Protein AF-A0A8T2PLT0-F1 (afdb_monomer_lite)

Radius of gyration: 27.42 Å; chains: 1; bounding box: 47×45×102 Å

Foldseek 3Di:
DPDPVVVVVVVVVVVVVVVVVVVVVCVLVVLVVVLVVLLVVLVVLLVVLVVVVCCCVPPNVPLVCLLVSLVVLVVSLVSLVVSLVVVVVSVVVVCVVPDDDDDPVSVVSVVSSVVSNVSSVCSNCVSVCSCVVVVVPDPPPPPPDD

pLDDT: mean 73.41, std 11.79, range [42.5, 90.06]

Sequence (146 aa):
MVTAGHTAKSMETCQMASSTVIHQIRLNTAWAQAVAALMILGLIILIVAFIISLVALCCSLNFSLLPVIGVLLFIAVVLQIIALIIYPVKFNEMIYEGQYYYTWAYGFGWGATVLMIGCGILFCCLPRYEDEVTGLAKTKYIYSSA

Organism: NCBI:txid121402

Secondary structure (DSSP, 8-state):
--SSHHHHHHHHHHHHHHHHHHHHHHHHHHHHHHHHHHHHHHHHHHHHHHHHHHHHHHT---TTTHHHHHHHHHHHHHHHHHHHHHHHHHHHHHGGGS--PPPHHHHHHHHHHHHHHHHHHHHHHGGGGHHHHTT-S---------

InterPro domains:
  IPR004031 PMP-22/EMP/MP20/Claudin [PF00822] (13-123)
  IPR015664 P53-induced protein [PTHR14399] (24-138)

Structure (mmCIF, N/CA/C/O backbone):
data_AF-A0A8T2PLT0-F1
#
_entry.id   AF-A0A8T2PLT0-F1
#
loop_
_atom_site.group_PDB
_atom_site.id
_atom_site.type_symbol
_atom_site.label_atom_id
_atom_site.label_alt_id
_atom_site.label_comp_id
_atom_site.label_asym_id
_atom_site.label_entity_id
_atom_site.label_seq_id
_atom_site.pdbx_PDB_ins_code
_atom_site.Cartn_x
_atom_site.Cartn_y
_atom_site.Cartn_z
_atom_site.occupancy
_atom_site.B_iso_or_equiv
_atom_site.auth_seq_id
_atom_site.auth_comp_id
_atom_site.auth_asym_id
_atom_site.auth_atom_id
_atom_site.pdbx_PDB_model_num
ATOM 1 N N . MET A 1 1 ? 22.151 12.680 -61.706 1.00 42.50 1 MET A N 1
ATOM 2 C CA . MET A 1 1 ? 21.072 13.055 -60.761 1.00 42.50 1 MET A CA 1
ATOM 3 C C . MET A 1 1 ? 20.649 11.841 -59.914 1.00 42.50 1 MET A C 1
ATOM 5 O O . MET A 1 1 ? 19.505 11.424 -59.994 1.00 42.50 1 MET A O 1
ATOM 9 N N . VAL A 1 2 ? 21.549 11.234 -59.123 1.00 50.50 2 VAL A N 1
ATOM 10 C CA . VAL A 1 2 ? 21.244 10.017 -58.321 1.00 50.50 2 VAL A CA 1
ATOM 11 C C . VAL A 1 2 ? 21.916 10.101 -56.941 1.00 50.50 2 VAL A C 1
ATOM 13 O O . VAL A 1 2 ? 22.686 9.237 -56.551 1.00 50.50 2 VAL A O 1
ATOM 16 N N . THR A 1 3 ? 21.691 11.190 -56.204 1.00 51.97 3 THR A N 1
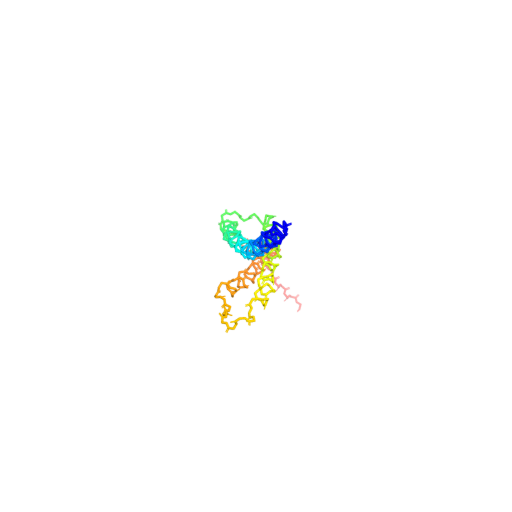ATOM 17 C CA . THR A 1 3 ? 22.277 11.355 -54.852 1.00 51.97 3 THR A CA 1
ATOM 18 C C . THR A 1 3 ? 21.323 11.949 -53.813 1.00 51.97 3 THR A C 1
ATOM 20 O O . THR A 1 3 ? 21.674 11.999 -52.642 1.00 51.97 3 THR A O 1
ATOM 23 N N . ALA A 1 4 ? 20.092 12.320 -54.187 1.00 53.41 4 ALA A N 1
ATOM 24 C CA . ALA A 1 4 ? 19.102 12.870 -53.251 1.00 53.41 4 ALA A CA 1
ATOM 25 C C . ALA A 1 4 ? 18.193 11.807 -52.591 1.00 53.41 4 ALA A C 1
ATOM 27 O O . ALA A 1 4 ? 17.619 12.054 -51.537 1.00 53.41 4 ALA A O 1
ATOM 28 N N . GLY A 1 5 ? 18.056 10.613 -53.186 1.00 52.47 5 GLY A N 1
ATOM 29 C CA . GLY A 1 5 ? 17.127 9.580 -52.695 1.00 52.47 5 GLY A CA 1
ATOM 30 C C . GLY A 1 5 ? 17.670 8.686 -51.571 1.00 52.47 5 GLY A C 1
ATOM 31 O O . GLY A 1 5 ? 16.891 8.130 -50.802 1.00 52.47 5 GLY A O 1
ATOM 32 N N . HIS A 1 6 ? 18.994 8.542 -51.456 1.00 53.31 6 HIS A N 1
ATOM 33 C CA . HIS A 1 6 ? 19.620 7.690 -50.433 1.00 53.31 6 HIS A CA 1
ATOM 34 C C . HIS A 1 6 ? 19.752 8.401 -49.077 1.00 53.31 6 HIS A C 1
ATOM 36 O O . HIS A 1 6 ? 19.637 7.763 -48.032 1.00 53.31 6 HIS A O 1
ATOM 42 N N . THR A 1 7 ? 19.935 9.724 -49.078 1.00 54.31 7 THR A N 1
ATOM 43 C CA . THR A 1 7 ? 20.059 10.534 -47.857 1.00 54.31 7 THR A CA 1
ATOM 44 C C . THR A 1 7 ? 18.719 10.723 -47.141 1.00 54.31 7 THR A C 1
ATOM 46 O O . THR A 1 7 ? 18.689 10.701 -45.914 1.00 54.31 7 THR A O 1
ATOM 49 N N . ALA A 1 8 ? 17.604 10.813 -47.877 1.00 56.62 8 ALA A N 1
ATOM 50 C CA . ALA A 1 8 ? 16.262 10.931 -47.297 1.00 56.62 8 ALA A CA 1
ATOM 51 C C . ALA A 1 8 ? 15.844 9.667 -46.523 1.00 56.62 8 ALA A C 1
ATOM 53 O O . ALA A 1 8 ? 15.504 9.756 -45.346 1.00 56.62 8 ALA A O 1
ATOM 54 N N . LYS A 1 9 ? 15.998 8.480 -47.131 1.00 59.91 9 LYS A N 1
ATOM 55 C CA . LYS A 1 9 ? 15.674 7.201 -46.472 1.00 59.91 9 LYS A CA 1
ATOM 56 C C . LYS A 1 9 ? 16.516 6.957 -45.220 1.00 59.91 9 LYS A C 1
ATOM 58 O O . LYS A 1 9 ? 16.016 6.431 -44.229 1.00 59.91 9 LYS A O 1
ATOM 63 N N . SER A 1 10 ? 17.792 7.348 -45.253 1.00 58.41 10 SER A N 1
ATOM 64 C CA . SER A 1 10 ? 18.680 7.237 -44.092 1.00 58.41 10 SER A CA 1
ATOM 65 C C . SER A 1 10 ? 18.242 8.156 -42.949 1.00 58.41 10 SER A C 1
ATOM 67 O O . SER A 1 10 ? 18.282 7.737 -41.796 1.00 58.41 10 SER A O 1
ATOM 69 N N . MET A 1 11 ? 17.806 9.384 -43.250 1.00 60.38 11 MET A N 1
ATOM 70 C CA . MET A 1 11 ? 17.329 10.333 -42.240 1.00 60.38 11 MET A CA 1
ATOM 71 C C . MET A 1 11 ? 16.016 9.864 -41.603 1.00 60.38 11 MET A C 1
ATOM 73 O O . MET A 1 11 ? 15.906 9.854 -40.381 1.00 60.38 11 MET A O 1
ATOM 77 N N . GLU A 1 12 ? 15.065 9.385 -42.409 1.00 65.00 12 GLU A N 1
ATOM 78 C CA . GLU A 1 12 ? 13.806 8.807 -41.921 1.00 65.00 12 GLU A CA 1
ATOM 79 C C . GLU A 1 12 ? 14.056 7.580 -41.028 1.00 65.00 12 GLU A C 1
ATOM 81 O O . GLU A 1 12 ? 13.467 7.468 -39.956 1.00 65.00 12 GLU A O 1
ATOM 86 N N . THR A 1 13 ? 15.003 6.710 -41.401 1.00 65.19 13 THR A N 1
ATOM 87 C CA . THR A 1 13 ? 15.383 5.530 -40.600 1.00 65.19 13 THR A CA 1
ATOM 88 C C . THR A 1 13 ? 16.013 5.926 -39.259 1.00 65.19 13 THR A C 1
ATOM 90 O O . THR A 1 13 ? 15.657 5.363 -38.223 1.00 65.19 13 THR A O 1
ATOM 93 N N . CYS A 1 14 ? 16.897 6.932 -39.237 1.00 65.81 14 CYS A N 1
ATOM 94 C CA . CYS A 1 14 ? 17.477 7.458 -37.995 1.00 65.81 14 CYS A CA 1
ATOM 95 C C . CYS A 1 14 ? 16.425 8.122 -37.095 1.00 65.81 14 CYS A C 1
ATOM 97 O O . CYS A 1 14 ? 16.492 8.006 -35.871 1.00 65.81 14 CYS A O 1
ATOM 99 N N . GLN A 1 15 ? 15.436 8.794 -37.684 1.00 72.50 15 GLN A N 1
ATOM 100 C CA . GLN A 1 15 ? 14.370 9.468 -36.947 1.00 72.50 15 GLN A CA 1
ATOM 101 C C . GLN A 1 15 ? 13.395 8.462 -36.322 1.00 72.50 15 GLN A C 1
ATOM 103 O O . GLN A 1 15 ? 13.029 8.610 -35.157 1.00 72.50 15 GLN A O 1
ATOM 108 N N . MET A 1 16 ? 13.063 7.386 -37.043 1.00 64.38 16 MET A N 1
ATOM 109 C CA . MET A 1 16 ? 12.278 6.273 -36.502 1.00 64.38 16 MET A CA 1
ATOM 110 C C . MET A 1 16 ? 13.036 5.532 -35.396 1.00 64.38 16 MET A C 1
ATOM 112 O O . MET A 1 16 ? 12.471 5.313 -34.327 1.00 64.38 16 MET A O 1
ATOM 116 N N . ALA A 1 17 ? 14.325 5.232 -35.592 1.00 71.88 17 ALA A N 1
ATOM 117 C CA . ALA A 1 17 ? 15.159 4.605 -34.566 1.00 71.88 17 ALA A CA 1
ATOM 118 C C . ALA A 1 17 ? 15.256 5.471 -33.295 1.00 71.88 17 ALA A C 1
ATOM 120 O O . ALA A 1 17 ? 15.087 4.962 -32.188 1.00 71.88 17 ALA A O 1
ATOM 121 N N . SER A 1 18 ? 15.445 6.786 -33.444 1.00 72.69 18 SER A N 1
ATOM 122 C CA . SER A 1 18 ? 15.469 7.735 -32.324 1.00 72.69 18 SER A CA 1
ATOM 123 C C . SER A 1 18 ? 14.127 7.786 -31.581 1.00 72.69 18 SER A C 1
ATOM 125 O O . SER A 1 18 ? 14.096 7.677 -30.354 1.00 72.69 18 SER A O 1
ATOM 127 N N . SER A 1 19 ? 12.996 7.849 -32.296 1.00 70.81 19 SER A N 1
ATOM 128 C CA . SER A 1 19 ? 11.665 7.795 -31.676 1.00 70.81 19 SER A CA 1
ATOM 129 C C . SER A 1 19 ? 11.403 6.478 -30.944 1.00 70.81 19 SER A C 1
ATOM 131 O O . SER A 1 19 ? 10.858 6.508 -29.841 1.00 70.81 19 SER A O 1
ATOM 133 N N . THR A 1 20 ? 11.813 5.332 -31.495 1.00 71.81 20 THR A N 1
ATOM 134 C CA . THR A 1 20 ? 11.669 4.033 -30.825 1.00 71.81 20 THR A CA 1
ATOM 135 C C . THR A 1 20 ? 12.526 3.962 -29.564 1.00 71.81 20 THR A C 1
ATOM 137 O O . THR A 1 20 ? 12.019 3.570 -28.517 1.00 71.81 20 THR A O 1
ATOM 140 N N . VAL A 1 21 ? 13.786 4.404 -29.613 1.00 75.00 21 VAL A N 1
ATOM 141 C CA . VAL A 1 21 ? 14.686 4.416 -28.447 1.00 75.00 21 VAL A CA 1
ATOM 142 C C . VAL A 1 21 ? 14.148 5.330 -27.341 1.00 75.00 21 VAL A C 1
ATOM 144 O O . VAL A 1 21 ? 14.052 4.906 -26.191 1.00 75.00 21 VAL A O 1
ATOM 147 N N . ILE A 1 22 ? 13.707 6.548 -27.672 1.00 76.00 22 ILE A N 1
ATOM 148 C CA . ILE A 1 22 ? 13.111 7.474 -26.693 1.00 76.00 22 ILE A CA 1
ATOM 149 C C . ILE A 1 22 ? 11.816 6.901 -26.101 1.00 76.00 22 ILE A C 1
ATOM 151 O O . ILE A 1 22 ? 11.564 7.060 -24.905 1.00 76.00 22 ILE A O 1
ATOM 155 N N . HIS A 1 23 ? 11.005 6.208 -26.904 1.00 71.44 23 HIS A N 1
ATOM 156 C CA . HIS A 1 23 ? 9.795 5.546 -26.424 1.00 71.44 23 HIS A CA 1
ATOM 157 C C . HIS A 1 23 ? 10.118 4.413 -25.440 1.00 71.44 23 HIS A C 1
ATOM 159 O O . HIS A 1 23 ? 9.498 4.336 -24.383 1.00 71.44 23 HIS A O 1
ATOM 165 N N . GLN A 1 24 ? 11.118 3.576 -25.735 1.00 70.12 24 GLN A N 1
ATOM 166 C CA . GLN A 1 24 ? 11.550 2.500 -24.837 1.00 70.12 24 GLN A CA 1
ATOM 167 C C . GLN A 1 24 ? 12.133 3.047 -23.528 1.00 70.12 24 GLN A C 1
ATOM 169 O O . GLN A 1 24 ? 11.757 2.584 -22.455 1.00 70.12 24 GLN A O 1
ATOM 174 N N . ILE A 1 25 ? 12.962 4.095 -23.586 1.00 70.00 25 ILE A N 1
ATOM 175 C CA . ILE A 1 25 ? 13.506 4.759 -22.389 1.00 70.00 25 ILE A CA 1
ATOM 176 C C . ILE A 1 25 ? 12.377 5.358 -21.537 1.00 70.00 25 ILE A C 1
ATOM 1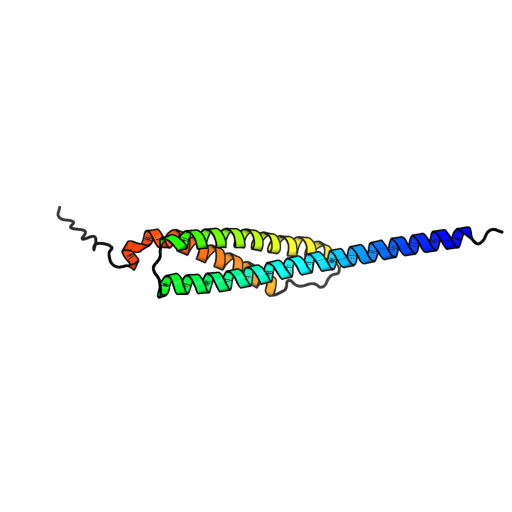78 O O . ILE A 1 25 ? 12.374 5.196 -20.319 1.00 70.00 25 ILE A O 1
ATOM 182 N N . ARG A 1 26 ? 11.395 6.025 -22.162 1.00 65.94 26 ARG A N 1
ATOM 183 C CA . ARG A 1 26 ? 10.238 6.609 -21.464 1.00 65.94 26 ARG A CA 1
ATOM 184 C C . ARG A 1 26 ? 9.357 5.545 -20.820 1.00 65.94 26 ARG A C 1
ATOM 186 O O . ARG A 1 26 ? 8.915 5.739 -19.695 1.00 65.94 26 ARG A O 1
ATOM 193 N N . LEU A 1 27 ? 9.084 4.442 -21.514 1.00 65.12 27 LEU A N 1
ATOM 194 C CA . LEU A 1 27 ? 8.348 3.327 -20.924 1.00 65.12 27 LEU A CA 1
ATOM 195 C C . LEU A 1 27 ? 9.122 2.743 -19.742 1.00 65.12 27 LEU A C 1
ATOM 197 O O . LEU A 1 27 ? 8.520 2.519 -18.694 1.00 65.12 27 LEU A O 1
ATOM 201 N N . ASN A 1 28 ? 10.441 2.572 -19.889 1.00 66.38 28 ASN A N 1
ATOM 202 C CA . ASN A 1 28 ? 11.304 2.017 -18.853 1.00 66.38 28 ASN A CA 1
ATOM 203 C C . ASN A 1 28 ? 11.326 2.872 -17.573 1.00 66.38 28 ASN A C 1
ATOM 205 O O . ASN A 1 28 ? 11.292 2.355 -16.461 1.00 66.38 28 ASN A O 1
ATOM 209 N N . THR A 1 29 ? 11.328 4.197 -17.711 1.00 70.75 29 THR A N 1
ATOM 210 C CA . THR A 1 29 ? 11.261 5.101 -16.555 1.00 70.75 29 THR A CA 1
ATOM 211 C C . THR A 1 29 ? 9.842 5.246 -16.003 1.00 70.75 29 THR A C 1
ATOM 213 O O . THR A 1 29 ? 9.672 5.368 -14.790 1.00 70.75 29 THR A O 1
ATOM 216 N N . ALA A 1 30 ? 8.810 5.167 -16.851 1.00 78.69 30 ALA A N 1
ATOM 217 C CA . ALA A 1 30 ? 7.416 5.320 -16.440 1.00 78.69 30 ALA A CA 1
ATOM 218 C C . ALA A 1 30 ? 6.923 4.180 -15.536 1.00 78.69 30 ALA A C 1
ATOM 220 O O . ALA A 1 30 ? 6.252 4.454 -14.540 1.00 78.69 30 ALA A O 1
ATOM 221 N N . TRP A 1 31 ? 7.254 2.915 -15.833 1.00 77.50 31 TRP A N 1
ATOM 222 C CA . TRP A 1 31 ? 6.821 1.797 -14.981 1.00 77.50 31 TRP A CA 1
ATOM 223 C C . TRP A 1 31 ? 7.517 1.833 -13.615 1.00 77.50 31 TRP A C 1
ATOM 225 O O . TRP A 1 31 ? 6.865 1.625 -12.592 1.00 77.50 31 TRP A O 1
ATOM 235 N N . ALA A 1 32 ? 8.810 2.168 -13.578 1.00 76.88 32 ALA A N 1
ATOM 236 C CA . ALA A 1 32 ? 9.569 2.277 -12.336 1.00 76.88 32 ALA A CA 1
ATOM 237 C C . ALA A 1 32 ? 9.037 3.422 -11.458 1.00 76.88 32 ALA A C 1
ATOM 239 O O . ALA A 1 32 ? 8.845 3.251 -10.253 1.00 76.88 32 ALA A O 1
ATOM 240 N N . GLN A 1 33 ? 8.718 4.566 -12.070 1.00 80.75 33 GLN A N 1
ATOM 241 C CA . GLN A 1 33 ? 8.099 5.698 -11.385 1.00 80.75 33 GLN A CA 1
ATOM 242 C C . GLN A 1 33 ? 6.690 5.364 -10.871 1.00 80.75 33 GLN A C 1
ATOM 244 O O . GLN A 1 33 ? 6.346 5.746 -9.753 1.00 80.75 33 GLN A O 1
ATOM 249 N N . ALA A 1 34 ? 5.886 4.625 -11.641 1.00 82.75 34 ALA A N 1
ATOM 250 C CA . ALA A 1 34 ? 4.557 4.191 -11.214 1.00 82.75 34 ALA A CA 1
ATOM 251 C C . ALA A 1 34 ? 4.626 3.242 -10.007 1.00 82.75 34 ALA A C 1
ATOM 253 O O . ALA A 1 34 ? 3.902 3.438 -9.034 1.00 82.75 34 ALA A O 1
ATOM 254 N N . VAL A 1 35 ? 5.535 2.261 -10.024 1.00 80.12 35 VAL A N 1
ATOM 255 C CA . VAL A 1 35 ? 5.748 1.351 -8.886 1.00 80.12 35 VAL A CA 1
ATOM 256 C C . VAL A 1 35 ? 6.218 2.126 -7.655 1.00 80.12 35 VAL A C 1
ATOM 258 O O . VAL A 1 35 ? 5.670 1.929 -6.574 1.00 80.12 35 VAL A O 1
ATOM 261 N N . ALA A 1 36 ? 7.164 3.057 -7.803 1.00 80.06 36 ALA A N 1
ATOM 262 C CA . ALA A 1 36 ? 7.613 3.901 -6.696 1.00 80.06 36 ALA A CA 1
ATOM 263 C C . ALA A 1 36 ? 6.466 4.739 -6.101 1.00 80.06 36 ALA A C 1
ATOM 265 O O . ALA A 1 36 ? 6.323 4.811 -4.881 1.00 80.06 36 ALA A O 1
ATOM 266 N N . ALA A 1 37 ? 5.610 5.320 -6.947 1.00 83.19 37 ALA A N 1
ATOM 267 C CA . ALA A 1 37 ? 4.446 6.082 -6.504 1.00 83.19 37 ALA A CA 1
ATOM 268 C C . ALA A 1 37 ? 3.426 5.206 -5.756 1.00 83.19 37 ALA A C 1
ATOM 270 O O . ALA A 1 37 ? 2.957 5.603 -4.691 1.00 83.19 37 ALA A O 1
ATOM 271 N N . LEU A 1 38 ? 3.127 4.003 -6.261 1.00 82.25 38 LEU A N 1
ATOM 272 C CA . LEU A 1 38 ? 2.241 3.040 -5.594 1.00 82.25 38 L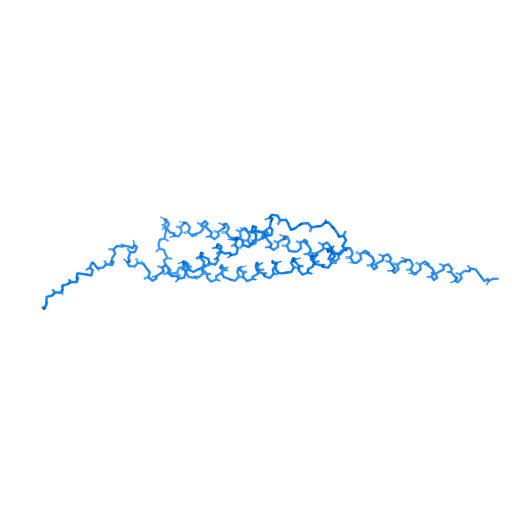EU A CA 1
ATOM 273 C C . LEU A 1 38 ? 2.802 2.603 -4.235 1.00 82.25 38 LEU A C 1
ATOM 275 O O . LEU A 1 38 ? 2.062 2.524 -3.257 1.00 82.25 38 LEU A O 1
ATOM 279 N N . MET A 1 39 ? 4.118 2.387 -4.158 1.00 79.94 39 MET A N 1
ATOM 280 C CA . MET A 1 39 ? 4.803 2.013 -2.922 1.00 79.94 39 MET A CA 1
ATOM 281 C C . MET A 1 39 ? 4.717 3.110 -1.858 1.00 79.94 39 MET A C 1
ATOM 283 O O . MET A 1 39 ? 4.382 2.815 -0.714 1.00 79.94 39 MET A O 1
ATOM 287 N N . ILE A 1 40 ? 4.990 4.364 -2.232 1.00 83.44 40 ILE A N 1
ATOM 288 C CA . ILE A 1 40 ? 4.905 5.521 -1.328 1.00 83.44 40 ILE A CA 1
ATOM 289 C C . ILE A 1 40 ? 3.459 5.746 -0.881 1.00 83.44 40 ILE A C 1
ATOM 291 O O . ILE A 1 40 ? 3.208 5.962 0.304 1.00 83.44 40 ILE A O 1
ATOM 295 N N . LEU A 1 41 ? 2.503 5.652 -1.808 1.00 84.25 41 LEU A N 1
ATOM 296 C CA . LEU A 1 41 ? 1.088 5.844 -1.511 1.00 84.25 41 LEU A CA 1
ATOM 297 C C . LEU A 1 41 ? 0.578 4.817 -0.493 1.00 84.25 41 LEU A C 1
ATOM 299 O O . LEU A 1 41 ? -0.074 5.196 0.477 1.00 84.25 41 LEU A O 1
ATOM 303 N N . GLY A 1 42 ? 0.911 3.535 -0.661 1.00 79.56 42 GLY A N 1
ATOM 304 C CA . GLY A 1 42 ? 0.519 2.506 0.303 1.00 79.56 42 GLY A CA 1
ATOM 305 C C . GLY A 1 42 ? 1.177 2.667 1.676 1.00 79.56 42 GLY A C 1
ATOM 306 O O . GLY A 1 42 ? 0.540 2.419 2.697 1.00 79.56 42 GLY A O 1
ATOM 307 N N . LEU A 1 43 ? 2.408 3.184 1.726 1.00 81.94 43 LEU A N 1
ATOM 308 C CA . LEU A 1 43 ? 3.101 3.532 2.972 1.00 81.94 43 LEU A CA 1
ATOM 309 C C . LEU A 1 43 ? 2.378 4.657 3.729 1.00 81.94 43 LEU A C 1
ATOM 311 O O . LEU A 1 43 ? 2.197 4.581 4.943 1.00 81.94 43 LEU A O 1
ATOM 315 N N . ILE A 1 44 ? 1.920 5.683 3.009 1.00 86.31 44 ILE A N 1
ATOM 316 C CA . ILE A 1 44 ? 1.131 6.779 3.584 1.00 86.31 44 ILE A CA 1
ATOM 317 C C . ILE A 1 44 ? -0.201 6.246 4.121 1.00 86.31 44 ILE A C 1
ATOM 319 O O . ILE A 1 44 ? -0.570 6.559 5.252 1.00 86.31 44 ILE A O 1
ATOM 323 N N . ILE A 1 45 ? -0.897 5.405 3.347 1.00 82.81 45 ILE A N 1
ATOM 324 C CA . ILE A 1 45 ? -2.160 4.779 3.768 1.00 82.81 45 ILE A CA 1
ATOM 325 C C . ILE A 1 45 ? -1.952 3.943 5.033 1.00 82.81 45 ILE A C 1
ATOM 327 O O . ILE A 1 45 ? -2.756 4.039 5.957 1.00 82.81 45 ILE A O 1
ATOM 331 N N . LEU A 1 46 ? -0.860 3.179 5.112 1.00 82.38 46 LEU A N 1
ATOM 332 C CA . LEU A 1 46 ? -0.505 2.407 6.299 1.00 82.38 46 LEU A CA 1
ATOM 333 C C . LEU A 1 46 ? -0.329 3.308 7.528 1.00 82.38 46 LEU A C 1
ATOM 335 O O . LEU A 1 46 ? -0.904 3.022 8.576 1.00 82.38 46 LEU A O 1
ATOM 339 N N . ILE A 1 47 ? 0.447 4.391 7.414 1.00 86.06 47 ILE A N 1
ATOM 340 C CA . ILE A 1 47 ? 0.690 5.320 8.529 1.00 86.06 47 ILE A CA 1
ATOM 341 C C . ILE A 1 47 ? -0.628 5.948 8.994 1.00 86.06 47 ILE A C 1
ATOM 343 O O . ILE A 1 47 ? -0.907 5.990 10.191 1.00 86.06 47 ILE A O 1
ATOM 347 N N . VAL A 1 48 ? -1.463 6.398 8.055 1.00 86.12 48 VAL A N 1
ATOM 348 C CA . VAL A 1 48 ? -2.774 6.983 8.360 1.00 86.12 48 VAL A CA 1
ATOM 349 C C . VAL A 1 48 ? -3.677 5.959 9.044 1.00 86.12 48 VAL A C 1
ATOM 351 O O . VAL A 1 48 ? -4.269 6.263 10.078 1.00 86.12 48 VAL A O 1
ATOM 354 N N . ALA A 1 49 ? -3.748 4.735 8.523 1.00 81.94 49 ALA A N 1
ATOM 355 C CA . ALA A 1 49 ? -4.540 3.673 9.122 1.00 81.94 49 ALA A CA 1
ATOM 356 C C . ALA A 1 49 ? -4.046 3.323 10.528 1.00 81.94 49 ALA A C 1
ATOM 358 O O . ALA A 1 49 ? -4.864 3.147 11.427 1.00 81.94 49 ALA A O 1
ATOM 359 N N . PHE A 1 50 ? -2.732 3.293 10.753 1.00 81.62 50 PHE A N 1
ATOM 360 C CA . PHE A 1 50 ? -2.151 3.069 12.073 1.00 81.62 50 PHE A CA 1
ATOM 361 C C . PHE A 1 50 ? -2.564 4.162 13.068 1.00 81.62 50 PHE A C 1
ATOM 363 O O . PHE A 1 50 ? -3.030 3.848 14.160 1.00 81.62 50 PHE A O 1
ATOM 370 N N . ILE A 1 51 ? -2.489 5.439 12.676 1.00 87.12 51 ILE A N 1
ATOM 371 C CA . ILE A 1 51 ? -2.925 6.561 13.523 1.00 87.12 51 ILE A CA 1
ATOM 372 C C . ILE A 1 51 ? -4.423 6.473 13.826 1.00 87.12 51 ILE A C 1
ATOM 374 O O . ILE A 1 51 ? -4.812 6.572 14.987 1.00 87.12 51 ILE A O 1
ATOM 378 N N . ILE A 1 52 ? -5.265 6.253 12.811 1.00 82.31 52 ILE A N 1
ATOM 379 C CA . ILE A 1 52 ? -6.718 6.108 13.000 1.00 82.31 52 ILE A CA 1
ATOM 380 C C . ILE A 1 52 ? -7.014 4.960 13.963 1.00 82.31 52 ILE A C 1
ATOM 382 O O . ILE A 1 52 ? -7.877 5.090 14.823 1.00 82.31 52 ILE A O 1
ATOM 386 N N . SER A 1 53 ? -6.274 3.862 13.855 1.00 79.75 53 SER A N 1
ATOM 387 C CA . SER A 1 53 ? -6.444 2.695 14.716 1.00 79.75 53 SER A CA 1
ATOM 388 C C . SER A 1 53 ? -6.067 2.983 16.162 1.00 79.75 53 SER A C 1
ATOM 390 O O . SER A 1 53 ? -6.793 2.584 17.067 1.00 79.75 53 SER A O 1
ATOM 392 N N . LEU A 1 54 ? -4.979 3.724 16.392 1.00 81.38 54 LEU A N 1
ATOM 393 C CA . LEU A 1 54 ? -4.612 4.187 17.729 1.00 81.38 54 LEU A CA 1
ATOM 394 C C . LEU A 1 54 ? -5.680 5.116 18.311 1.00 81.38 54 LEU A C 1
ATOM 396 O O . LEU A 1 54 ? -6.042 4.971 19.471 1.00 81.38 54 LEU A O 1
ATOM 400 N N . VAL A 1 55 ? -6.222 6.041 17.517 1.00 83.19 55 VAL A N 1
ATOM 401 C CA . VAL A 1 55 ? -7.272 6.966 17.973 1.00 83.19 55 VAL A CA 1
ATOM 402 C C . VAL A 1 55 ? -8.586 6.227 18.246 1.00 83.19 55 VAL A C 1
ATOM 404 O O . VAL A 1 55 ? -9.222 6.468 19.271 1.00 83.19 55 VAL A O 1
ATOM 407 N N . ALA A 1 56 ? -8.981 5.294 17.379 1.00 75.50 56 ALA A N 1
ATOM 408 C CA . ALA A 1 56 ? -10.166 4.465 17.576 1.00 75.50 56 ALA A CA 1
ATOM 409 C C . ALA A 1 56 ? -10.026 3.562 18.811 1.00 75.50 56 ALA A C 1
ATOM 411 O O . ALA A 1 56 ? -10.993 3.342 19.528 1.00 75.50 56 ALA A O 1
ATOM 412 N N . LEU A 1 57 ? -8.824 3.072 19.113 1.00 75.06 57 LEU A N 1
ATOM 413 C CA . LEU A 1 57 ? -8.620 2.237 20.293 1.00 75.06 57 LEU A CA 1
ATOM 414 C C . LEU A 1 57 ? -8.505 3.059 21.587 1.00 75.06 57 LEU A C 1
ATOM 416 O O . LEU A 1 57 ? -9.045 2.659 22.613 1.00 75.06 57 LEU A O 1
ATOM 420 N N . CYS A 1 58 ? -7.825 4.209 21.547 1.00 75.44 58 CYS A N 1
ATOM 421 C CA . CYS A 1 58 ? -7.532 5.010 22.739 1.00 75.44 58 CYS A CA 1
ATOM 422 C C . CYS A 1 58 ? -8.611 6.044 23.087 1.00 75.44 58 CYS A C 1
ATOM 424 O O . CYS A 1 58 ? -8.784 6.356 24.262 1.00 75.44 58 CYS A O 1
ATOM 426 N N . CYS A 1 59 ? -9.294 6.632 22.101 1.00 69.19 59 CYS A N 1
ATOM 427 C CA . CYS A 1 59 ? -10.153 7.805 22.314 1.00 69.19 59 CYS A CA 1
ATOM 428 C C . CYS A 1 59 ? -11.635 7.533 22.055 1.00 69.19 59 CYS A C 1
ATOM 430 O O . CYS A 1 59 ? -12.487 8.158 22.681 1.00 69.19 59 CYS A O 1
ATOM 432 N N . SER A 1 60 ? -11.960 6.633 21.127 1.00 63.75 60 SER A N 1
ATOM 433 C CA . SER A 1 60 ? -13.344 6.376 20.741 1.00 63.75 60 SER A CA 1
ATOM 434 C C . SER A 1 60 ? -13.535 4.901 20.407 1.00 63.75 60 SER A C 1
ATOM 436 O O . SER A 1 60 ? -13.362 4.531 19.247 1.00 63.75 60 SER A O 1
ATOM 438 N N . LEU A 1 61 ? -13.889 4.085 21.409 1.00 66.38 61 LEU A N 1
ATOM 439 C CA . LEU A 1 61 ? -14.179 2.641 21.312 1.00 66.38 61 LEU A CA 1
ATOM 440 C C . LEU A 1 61 ? -15.407 2.349 20.416 1.00 66.38 61 LEU A C 1
ATOM 442 O O . LEU A 1 61 ? -16.406 1.778 20.834 1.00 66.38 61 LEU A O 1
ATOM 446 N N . ASN A 1 62 ? -15.355 2.788 19.163 1.00 67.56 62 ASN A N 1
ATOM 447 C CA . ASN A 1 62 ? -16.400 2.665 18.160 1.00 67.56 62 ASN A CA 1
ATOM 448 C C . ASN A 1 62 ? -16.144 1.397 17.343 1.00 67.56 62 ASN A C 1
ATOM 450 O O . ASN A 1 62 ? -15.712 1.459 16.188 1.00 67.56 62 ASN A O 1
ATOM 454 N N . PHE A 1 63 ? -16.417 0.239 17.947 1.00 69.06 63 PHE A N 1
ATOM 455 C CA . PHE A 1 63 ? -16.156 -1.091 17.378 1.00 69.06 63 PHE A CA 1
ATOM 456 C C . PHE A 1 63 ? -16.808 -1.331 16.006 1.00 69.06 63 PHE A C 1
ATOM 458 O O . PHE A 1 63 ? -16.284 -2.098 15.201 1.00 69.06 63 PHE A O 1
ATOM 465 N N . SER A 1 64 ? -17.882 -0.606 15.672 1.00 73.81 64 SER A N 1
ATOM 466 C CA . SER A 1 64 ? -18.554 -0.715 14.370 1.00 73.81 64 SER A CA 1
ATOM 467 C C . SER A 1 64 ? -17.740 -0.173 13.181 1.00 73.81 64 SER A C 1
ATOM 469 O O . SER A 1 64 ? -18.003 -0.578 12.050 1.00 73.81 64 SER A O 1
ATOM 471 N N . LEU A 1 65 ? -16.777 0.736 13.393 1.00 72.56 65 LEU A N 1
ATOM 472 C CA . LEU A 1 65 ? -15.973 1.332 12.308 1.00 72.56 65 LEU A CA 1
ATOM 473 C C . LEU A 1 65 ? -14.676 0.558 12.021 1.00 72.56 65 LEU A C 1
ATOM 475 O O . LEU A 1 65 ? -14.138 0.642 10.917 1.00 72.56 65 LEU A O 1
ATOM 479 N N . LEU A 1 66 ? -14.195 -0.233 12.982 1.00 79.94 66 LEU A N 1
ATOM 480 C CA . LEU A 1 66 ? -12.972 -1.029 12.860 1.00 79.94 66 LEU A CA 1
ATOM 481 C C . LEU A 1 66 ? -12.983 -2.049 11.706 1.00 79.94 66 LEU A C 1
ATOM 483 O O . LEU A 1 66 ? -12.013 -2.068 10.945 1.00 79.94 66 LEU A O 1
ATOM 487 N N . PRO A 1 67 ? -14.039 -2.861 11.493 1.00 81.50 67 PRO A N 1
ATOM 488 C CA . PRO A 1 67 ? -14.029 -3.839 10.405 1.00 81.50 67 PRO A CA 1
ATOM 489 C C . PRO A 1 67 ? -14.025 -3.170 9.024 1.00 81.50 67 PRO A C 1
ATOM 491 O O . PRO A 1 67 ? -13.416 -3.690 8.092 1.00 81.50 67 PRO A O 1
ATOM 494 N N . VAL A 1 68 ? -14.627 -1.982 8.888 1.00 82.56 68 VAL A N 1
ATOM 495 C CA . VAL A 1 68 ? -14.604 -1.208 7.634 1.00 82.56 68 VAL A CA 1
ATOM 496 C C . VAL A 1 68 ? -13.175 -0.777 7.291 1.00 82.56 68 VAL A C 1
ATOM 498 O O . VAL A 1 68 ? -12.738 -0.919 6.149 1.00 82.56 68 VAL A O 1
ATOM 501 N N . ILE A 1 69 ? -12.421 -0.313 8.291 1.00 82.50 69 ILE A N 1
ATOM 502 C CA . ILE A 1 69 ? -11.007 0.059 8.143 1.00 82.50 69 ILE A CA 1
ATOM 503 C C . ILE A 1 69 ? -10.159 -1.177 7.804 1.00 82.50 69 ILE A C 1
ATOM 505 O O . ILE A 1 69 ? -9.293 -1.105 6.933 1.00 82.50 69 ILE A O 1
ATOM 509 N N . GLY A 1 70 ? -10.438 -2.322 8.435 1.00 84.56 70 GLY A N 1
ATOM 510 C CA . GLY A 1 70 ? -9.766 -3.593 8.147 1.00 84.56 70 GLY A CA 1
ATOM 511 C C . GLY A 1 70 ? -9.949 -4.059 6.698 1.00 84.56 70 GLY A C 1
ATOM 512 O O . GLY A 1 70 ? -8.979 -4.433 6.039 1.00 84.56 70 GLY A O 1
ATOM 513 N N . VAL A 1 71 ? -11.170 -3.973 6.160 1.00 85.00 71 VAL A N 1
ATOM 514 C CA . VAL A 1 71 ? -11.449 -4.314 4.754 1.00 85.00 71 VAL A CA 1
ATOM 515 C C . VAL A 1 71 ? -10.749 -3.345 3.797 1.00 85.00 71 VAL A C 1
ATOM 517 O O . VAL A 1 71 ? -10.166 -3.778 2.802 1.00 85.00 71 VAL A O 1
ATOM 520 N N . LEU A 1 72 ? -10.741 -2.046 4.109 1.00 82.94 72 LEU A N 1
ATOM 521 C CA . LEU A 1 72 ? -10.032 -1.045 3.307 1.00 82.94 72 LEU A CA 1
ATOM 522 C C . LEU A 1 72 ? -8.515 -1.304 3.278 1.00 82.94 72 LEU A C 1
ATOM 524 O O . LEU A 1 72 ? -7.893 -1.222 2.217 1.00 82.94 72 LEU A O 1
ATOM 528 N N . LEU A 1 73 ? -7.929 -1.682 4.419 1.00 85.00 73 LEU A N 1
ATOM 529 C CA . LEU A 1 73 ? -6.529 -2.104 4.514 1.00 85.00 73 LEU A CA 1
ATOM 530 C C . LEU A 1 73 ? -6.242 -3.341 3.662 1.00 85.00 73 LEU A C 1
ATOM 532 O O . LEU A 1 73 ? -5.206 -3.403 3.004 1.00 85.00 73 LEU A O 1
ATOM 536 N N . PHE A 1 74 ? -7.163 -4.303 3.616 1.00 86.06 74 PHE A N 1
ATOM 537 C CA . PHE A 1 74 ? -6.999 -5.499 2.793 1.00 86.06 74 PHE A CA 1
ATOM 538 C C . PHE A 1 74 ? -6.947 -5.164 1.294 1.00 86.06 74 PHE A C 1
ATOM 540 O O . PHE A 1 74 ? -6.117 -5.698 0.562 1.00 86.06 74 PHE A O 1
ATOM 547 N N . ILE A 1 75 ? -7.775 -4.221 0.835 1.00 85.25 75 ILE A N 1
ATOM 548 C CA . ILE A 1 75 ? -7.732 -3.726 -0.550 1.00 85.25 75 ILE A CA 1
ATOM 549 C C . ILE A 1 75 ? -6.384 -3.046 -0.840 1.00 85.25 75 ILE A C 1
ATOM 551 O O . ILE A 1 75 ? -5.778 -3.297 -1.884 1.00 85.25 75 ILE A O 1
ATOM 555 N N . ALA A 1 76 ? -5.875 -2.238 0.096 1.00 83.44 76 ALA A N 1
ATOM 556 C CA . ALA A 1 76 ? -4.559 -1.612 -0.031 1.00 83.44 76 ALA A CA 1
ATOM 557 C C . ALA A 1 76 ? -3.425 -2.653 -0.116 1.00 83.44 76 ALA A C 1
ATOM 559 O O . ALA A 1 76 ? -2.523 -2.504 -0.939 1.00 83.44 76 ALA A O 1
ATOM 560 N N . VAL A 1 77 ? -3.504 -3.748 0.652 1.00 87.75 77 VAL A N 1
ATOM 561 C CA . VAL A 1 77 ? -2.552 -4.872 0.574 1.00 87.75 77 VAL A CA 1
ATOM 562 C C . VAL A 1 77 ? -2.527 -5.491 -0.816 1.00 87.75 77 VAL A C 1
ATOM 564 O O . VAL A 1 77 ? -1.446 -5.739 -1.344 1.00 87.75 77 VAL A O 1
ATOM 567 N N . VAL A 1 78 ? -3.690 -5.727 -1.428 1.00 87.25 78 VAL A N 1
ATOM 568 C CA . VAL A 1 78 ? -3.759 -6.319 -2.773 1.00 87.25 78 VAL A CA 1
ATOM 569 C C . VAL A 1 78 ? -3.035 -5.430 -3.787 1.00 87.25 78 VAL A C 1
ATOM 571 O O . VAL A 1 78 ? -2.208 -5.922 -4.555 1.00 87.25 78 VAL A O 1
ATOM 574 N N . LEU A 1 79 ? -3.275 -4.117 -3.746 1.00 81.75 79 LEU A N 1
ATOM 575 C CA . LEU A 1 79 ? -2.574 -3.155 -4.603 1.00 81.75 79 LEU A CA 1
ATOM 576 C C . LEU A 1 79 ? -1.061 -3.142 -4.332 1.00 81.75 79 LEU A C 1
ATOM 578 O O . LEU A 1 79 ? -0.267 -3.113 -5.275 1.00 81.75 79 LEU A O 1
ATOM 582 N N . GLN A 1 80 ? -0.657 -3.226 -3.061 1.00 84.88 80 GLN A N 1
ATOM 583 C CA . GLN A 1 80 ? 0.748 -3.276 -2.660 1.00 84.88 80 GLN A CA 1
ATOM 584 C C . GLN A 1 80 ? 1.452 -4.530 -3.191 1.00 84.88 80 GLN A C 1
ATOM 586 O O . GLN A 1 80 ? 2.546 -4.425 -3.739 1.00 84.88 80 GLN A O 1
ATOM 591 N N . ILE A 1 81 ? 0.822 -5.704 -3.066 1.00 88.12 81 ILE A N 1
ATOM 592 C CA . ILE A 1 81 ? 1.356 -6.985 -3.548 1.00 88.12 81 ILE A CA 1
ATOM 593 C C . ILE A 1 81 ? 1.529 -6.949 -5.067 1.00 88.12 81 ILE A C 1
ATOM 595 O O . ILE A 1 81 ? 2.563 -7.378 -5.572 1.00 88.12 81 ILE A O 1
ATOM 599 N N . ILE A 1 82 ? 0.563 -6.391 -5.803 1.00 86.25 82 ILE A N 1
ATOM 600 C CA . ILE A 1 82 ? 0.665 -6.253 -7.261 1.00 86.25 82 ILE A CA 1
ATOM 601 C C . ILE A 1 82 ? 1.882 -5.393 -7.636 1.00 86.25 82 ILE A C 1
ATOM 603 O O . ILE A 1 82 ? 2.679 -5.804 -8.480 1.00 86.25 82 ILE A O 1
ATOM 607 N N . ALA A 1 83 ? 2.082 -4.245 -6.980 1.00 81.62 83 ALA A N 1
ATOM 608 C CA . ALA A 1 83 ? 3.261 -3.403 -7.204 1.00 81.62 83 ALA A CA 1
ATOM 609 C C . ALA A 1 83 ? 4.572 -4.146 -6.877 1.00 81.62 83 ALA A C 1
ATOM 611 O O . ALA A 1 83 ? 5.552 -4.046 -7.621 1.00 81.62 83 ALA A O 1
ATOM 612 N N . LEU A 1 84 ? 4.565 -4.942 -5.804 1.00 82.69 84 LEU A N 1
ATOM 613 C CA . LEU A 1 84 ? 5.704 -5.739 -5.354 1.00 82.69 84 LEU A CA 1
ATOM 614 C C . LEU A 1 84 ? 6.056 -6.892 -6.295 1.00 82.69 84 LEU A C 1
ATOM 616 O O . LEU A 1 84 ? 7.215 -7.278 -6.335 1.00 82.69 84 LEU A O 1
ATOM 620 N N . ILE A 1 85 ? 5.092 -7.427 -7.047 1.00 85.62 85 ILE A N 1
ATOM 621 C CA . ILE A 1 85 ? 5.312 -8.474 -8.058 1.00 85.62 85 ILE A CA 1
ATOM 622 C C . ILE A 1 85 ? 5.761 -7.864 -9.392 1.00 85.62 85 ILE A C 1
ATOM 624 O O . ILE A 1 85 ? 6.635 -8.417 -10.058 1.00 85.62 85 ILE A O 1
ATOM 628 N N . ILE A 1 86 ? 5.216 -6.707 -9.783 1.00 82.75 86 ILE A N 1
ATOM 629 C CA . ILE A 1 86 ? 5.627 -6.013 -11.016 1.00 82.75 86 ILE A CA 1
ATOM 630 C C . ILE A 1 86 ? 7.110 -5.632 -10.954 1.00 82.75 86 ILE A C 1
ATOM 632 O O . ILE A 1 86 ? 7.812 -5.746 -11.960 1.00 82.75 86 ILE A O 1
ATOM 636 N N . TYR A 1 87 ? 7.593 -5.228 -9.774 1.00 75.44 87 TYR A N 1
ATOM 637 C CA . TYR A 1 87 ? 8.986 -4.842 -9.561 1.00 75.44 87 TYR A CA 1
ATOM 638 C C . TYR A 1 87 ? 9.996 -5.927 -9.997 1.00 75.44 87 TYR A C 1
ATOM 640 O O . TYR A 1 87 ? 10.757 -5.655 -10.919 1.00 75.44 87 TYR A O 1
ATOM 648 N N . PRO A 1 88 ? 10.005 -7.161 -9.450 1.00 74.31 88 PRO A N 1
ATOM 649 C CA . PRO A 1 88 ? 10.926 -8.216 -9.863 1.00 74.31 88 PRO A CA 1
ATOM 650 C C . PRO A 1 88 ? 10.675 -8.718 -11.286 1.00 74.31 88 PRO A C 1
ATOM 652 O O . PRO A 1 88 ? 11.640 -9.061 -11.957 1.00 74.31 88 PRO A O 1
ATOM 655 N N . VAL A 1 89 ? 9.430 -8.733 -11.782 1.00 79.31 89 VAL A N 1
ATOM 656 C CA . VAL A 1 89 ? 9.139 -9.154 -13.168 1.00 79.31 89 VAL A CA 1
ATOM 657 C C . VAL A 1 89 ? 9.825 -8.228 -14.173 1.00 79.31 89 VAL A C 1
ATOM 659 O O . VAL A 1 89 ? 10.451 -8.700 -15.117 1.00 79.31 89 VAL A O 1
ATOM 662 N N . LYS A 1 90 ? 9.761 -6.911 -13.947 1.00 70.31 90 LYS A N 1
ATOM 663 C CA . LYS A 1 90 ? 10.429 -5.916 -14.798 1.00 70.31 90 LYS A CA 1
ATOM 664 C C . LYS A 1 90 ? 11.918 -5.781 -14.523 1.00 70.31 90 LYS A C 1
ATOM 666 O O . LYS A 1 90 ? 12.691 -5.507 -15.433 1.00 70.31 90 LYS A O 1
ATOM 671 N N . PHE A 1 91 ? 12.337 -6.028 -13.289 1.00 66.31 91 PHE A N 1
ATOM 672 C CA . PHE A 1 91 ? 13.745 -6.020 -12.917 1.00 66.31 91 PHE A CA 1
ATOM 673 C C . PHE A 1 91 ? 14.509 -7.244 -13.445 1.00 66.31 91 PHE A C 1
ATOM 675 O O . PHE A 1 91 ? 15.671 -7.115 -13.813 1.00 66.31 91 PHE A O 1
ATOM 682 N N . ASN A 1 92 ? 13.868 -8.414 -13.556 1.00 63.78 92 ASN A N 1
ATOM 683 C CA . ASN A 1 92 ? 14.465 -9.612 -14.155 1.00 63.78 92 ASN A CA 1
ATOM 684 C C . ASN A 1 92 ? 14.844 -9.390 -15.630 1.00 63.78 92 ASN A C 1
ATOM 686 O O . ASN A 1 92 ? 15.896 -9.844 -16.065 1.00 63.78 92 ASN A O 1
ATOM 690 N N . GLU A 1 93 ? 14.045 -8.600 -16.351 1.00 63.00 93 GLU A N 1
ATOM 691 C CA . GLU A 1 93 ? 14.310 -8.180 -17.734 1.00 63.00 93 GLU A CA 1
ATOM 692 C C . GLU A 1 93 ? 15.595 -7.326 -17.849 1.00 63.00 93 GLU A C 1
ATOM 694 O O . GLU A 1 93 ? 16.277 -7.376 -18.868 1.00 63.00 93 GLU A O 1
ATOM 699 N N . MET A 1 94 ? 15.976 -6.605 -16.782 1.00 59.06 94 MET A N 1
ATOM 700 C CA . MET A 1 94 ? 17.164 -5.732 -16.717 1.00 59.06 94 MET A CA 1
ATOM 70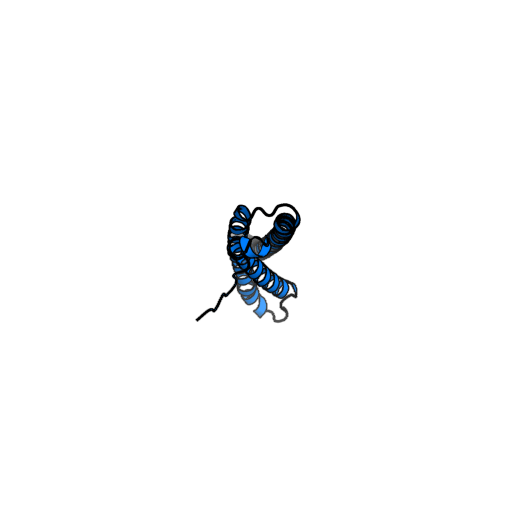1 C C . MET A 1 94 ? 18.393 -6.381 -16.043 1.00 59.06 94 MET A C 1
ATOM 703 O O . MET A 1 94 ? 19.492 -5.837 -16.089 1.00 59.06 94 MET A O 1
ATOM 707 N N . ILE A 1 95 ? 18.243 -7.545 -15.399 1.00 53.62 95 ILE A N 1
ATOM 708 C CA . ILE A 1 95 ? 19.323 -8.228 -14.655 1.00 53.62 95 ILE A CA 1
ATOM 709 C C . ILE A 1 95 ? 20.355 -8.912 -15.569 1.00 53.62 95 ILE A C 1
ATOM 711 O O . ILE A 1 95 ? 21.461 -9.219 -15.119 1.00 53.62 95 ILE A O 1
ATOM 715 N N . TYR A 1 96 ? 20.053 -9.100 -16.856 1.00 52.53 96 TYR A N 1
ATOM 716 C CA . TYR A 1 96 ? 20.980 -9.699 -17.826 1.00 52.53 96 TYR A CA 1
ATOM 717 C C . TYR A 1 96 ? 22.283 -8.893 -18.040 1.00 52.53 96 TYR A C 1
ATOM 719 O O . TYR A 1 96 ? 23.211 -9.399 -18.666 1.00 52.53 96 TYR A O 1
ATOM 727 N N . GLU A 1 97 ? 22.397 -7.688 -17.468 1.00 53.97 97 GLU A N 1
ATOM 728 C CA . GLU A 1 97 ? 23.581 -6.811 -17.524 1.00 53.97 97 GLU A CA 1
ATOM 729 C C . GLU A 1 97 ? 24.488 -6.877 -16.275 1.00 53.97 97 GLU A C 1
ATOM 731 O O . GLU A 1 97 ? 25.513 -6.203 -16.198 1.00 53.97 97 GLU A O 1
ATOM 736 N N . GLY A 1 98 ? 24.185 -7.763 -15.320 1.00 52.09 98 GLY A N 1
ATOM 737 C CA . GLY A 1 98 ? 25.212 -8.364 -14.466 1.00 52.09 98 GLY A CA 1
ATOM 738 C C . GLY A 1 98 ? 25.578 -7.678 -13.149 1.00 52.09 98 GLY A C 1
ATOM 739 O O . GLY A 1 98 ? 26.427 -8.233 -12.461 1.00 52.09 98 GLY A O 1
ATOM 740 N N . GLN A 1 99 ? 24.976 -6.559 -12.727 1.00 49.91 99 GLN A N 1
ATOM 741 C CA . GLN A 1 99 ? 25.228 -5.968 -11.393 1.00 49.91 99 GLN A CA 1
ATOM 742 C C . GLN A 1 99 ? 24.017 -5.185 -10.854 1.00 49.91 99 GLN A C 1
ATOM 744 O O . GLN A 1 99 ? 24.017 -3.958 -10.847 1.00 49.91 99 GLN A O 1
ATOM 749 N N . TYR A 1 100 ? 22.979 -5.870 -10.372 1.00 53.41 100 TYR A N 1
ATOM 750 C CA . TYR A 1 100 ? 21.853 -5.199 -9.715 1.00 53.41 100 TYR A CA 1
ATOM 751 C C . TYR A 1 100 ? 21.338 -6.018 -8.524 1.00 53.41 100 TYR A C 1
ATOM 753 O O . TYR A 1 100 ? 20.712 -7.064 -8.683 1.00 53.41 100 TYR A O 1
ATOM 761 N N . TYR A 1 101 ? 21.629 -5.540 -7.311 1.00 57.69 101 TYR A N 1
ATOM 762 C CA . TYR A 1 101 ? 21.173 -6.140 -6.056 1.00 57.69 101 TYR A CA 1
ATOM 763 C C . TYR A 1 101 ? 19.773 -5.637 -5.700 1.00 57.69 101 TYR A C 1
ATOM 765 O O . TYR A 1 101 ? 19.461 -4.458 -5.884 1.00 57.69 101 TYR A O 1
ATOM 773 N N . TYR A 1 102 ? 18.938 -6.520 -5.147 1.00 60.94 102 TYR A N 1
ATOM 774 C CA . TYR A 1 102 ? 17.658 -6.122 -4.570 1.00 60.94 102 TYR A CA 1
ATOM 775 C C . TYR A 1 102 ? 17.882 -5.049 -3.505 1.00 60.94 102 TYR A C 1
ATOM 777 O O . TYR A 1 102 ? 18.644 -5.236 -2.558 1.00 60.94 102 TYR A O 1
ATOM 785 N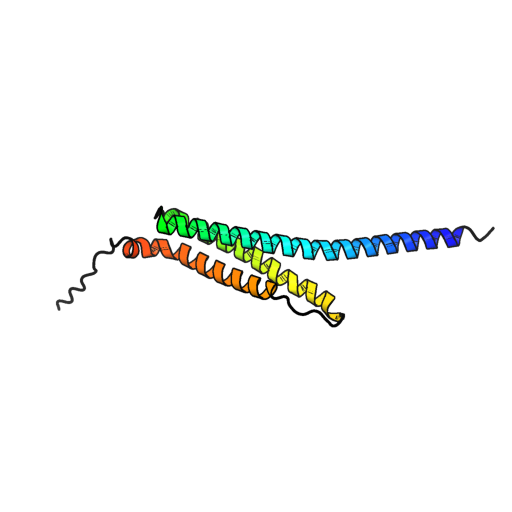 N . THR A 1 103 ? 17.207 -3.915 -3.666 1.00 71.06 103 THR A N 1
ATOM 786 C CA . THR A 1 103 ? 17.264 -2.843 -2.677 1.00 71.06 103 THR A CA 1
ATOM 787 C C . THR A 1 103 ? 16.560 -3.259 -1.383 1.00 71.06 103 THR A C 1
ATOM 789 O O . THR A 1 103 ? 15.526 -3.929 -1.399 1.00 71.06 103 THR A O 1
ATOM 792 N N . TRP A 1 104 ? 17.085 -2.789 -0.256 1.00 74.25 104 TRP A N 1
ATOM 793 C CA . TRP A 1 104 ? 16.497 -2.806 1.089 1.00 74.25 104 TRP A CA 1
ATOM 794 C C . TRP A 1 104 ? 15.002 -2.435 1.096 1.00 74.25 104 TRP A C 1
ATOM 796 O O . TRP A 1 104 ? 14.218 -2.978 1.874 1.00 74.25 104 TRP A O 1
ATOM 806 N N . ALA A 1 105 ? 14.589 -1.546 0.186 1.00 77.00 105 ALA A N 1
ATOM 807 C CA . ALA A 1 105 ? 13.202 -1.112 0.041 1.00 77.00 105 ALA A CA 1
ATOM 808 C C . ALA A 1 105 ? 12.241 -2.238 -0.395 1.00 77.00 105 ALA A C 1
ATOM 810 O O . ALA A 1 105 ? 11.066 -2.205 -0.036 1.00 77.00 105 ALA A O 1
ATOM 811 N N . TYR A 1 106 ? 12.721 -3.257 -1.117 1.00 77.06 106 TYR A N 1
ATOM 812 C CA . TYR A 1 106 ? 11.905 -4.414 -1.497 1.00 77.06 106 TYR A CA 1
ATOM 813 C C . TYR A 1 106 ? 11.520 -5.245 -0.266 1.00 77.06 106 TYR A C 1
ATOM 815 O O . TYR A 1 106 ? 10.350 -5.574 -0.078 1.00 77.06 106 TYR A O 1
ATOM 823 N N . GLY A 1 107 ? 12.486 -5.502 0.626 1.00 83.56 107 GLY A N 1
ATOM 824 C CA . GLY A 1 107 ? 12.237 -6.167 1.908 1.00 83.56 107 GLY A CA 1
ATOM 825 C C . GLY A 1 107 ? 11.318 -5.353 2.822 1.00 83.56 107 GLY A C 1
ATOM 826 O O . GLY A 1 107 ? 10.401 -5.907 3.424 1.00 83.56 107 GLY A O 1
ATOM 827 N N . PHE A 1 108 ? 11.497 -4.028 2.860 1.00 83.12 108 PHE A N 1
ATOM 828 C CA . PHE A 1 108 ? 10.588 -3.129 3.577 1.00 83.12 108 PHE A CA 1
ATOM 829 C C . PHE A 1 108 ? 9.146 -3.225 3.049 1.00 83.12 108 PHE A C 1
ATOM 831 O O . PHE A 1 108 ? 8.203 -3.279 3.836 1.00 83.12 108 PHE A O 1
ATOM 838 N N . GLY A 1 109 ? 8.970 -3.316 1.727 1.00 85.44 109 GLY A N 1
ATOM 839 C CA . GLY A 1 109 ? 7.666 -3.512 1.097 1.00 85.44 109 GLY A CA 1
ATOM 840 C C . GLY A 1 109 ? 6.968 -4.801 1.534 1.00 85.44 109 GLY A C 1
ATOM 841 O O . GLY A 1 109 ? 5.799 -4.762 1.917 1.00 85.44 109 GLY A O 1
ATOM 842 N N . TRP A 1 110 ? 7.691 -5.925 1.565 1.00 87.19 110 TRP A N 1
ATOM 843 C CA . TRP A 1 110 ? 7.160 -7.188 2.092 1.00 87.19 110 TRP A CA 1
ATOM 844 C C . TRP A 1 110 ? 6.796 -7.076 3.574 1.00 87.19 110 TRP A C 1
ATOM 846 O O . TRP A 1 110 ? 5.703 -7.484 3.968 1.00 87.19 110 TRP A O 1
ATOM 856 N N . GLY A 1 111 ? 7.650 -6.451 4.388 1.00 88.69 111 GLY A N 1
ATOM 857 C CA . GLY A 1 111 ? 7.357 -6.197 5.800 1.00 88.69 111 GLY A CA 1
ATOM 858 C C . GLY A 1 111 ? 6.076 -5.382 6.001 1.00 88.69 111 GLY A C 1
ATOM 859 O O . GLY A 1 111 ? 5.229 -5.749 6.816 1.00 88.69 111 GLY A O 1
ATOM 860 N N . ALA A 1 112 ? 5.882 -4.330 5.199 1.00 86.50 112 ALA A N 1
ATOM 861 C CA . ALA A 1 112 ? 4.672 -3.514 5.231 1.00 86.50 112 ALA A CA 1
ATOM 862 C C . ALA A 1 112 ? 3.413 -4.329 4.887 1.00 86.50 112 ALA A C 1
ATOM 864 O O . ALA A 1 112 ? 2.396 -4.180 5.560 1.00 86.50 112 ALA A O 1
ATOM 865 N N . THR A 1 113 ? 3.472 -5.232 3.897 1.00 88.75 113 THR A N 1
ATOM 866 C CA . THR A 1 113 ? 2.324 -6.100 3.565 1.00 88.75 113 THR A CA 1
ATOM 867 C C . THR A 1 113 ? 1.938 -7.034 4.709 1.00 88.75 113 THR A C 1
ATOM 869 O O . THR A 1 113 ? 0.758 -7.129 5.037 1.00 88.75 113 THR A O 1
ATOM 872 N N . VAL A 1 114 ? 2.914 -7.665 5.370 1.00 90.06 114 VAL A N 1
ATOM 873 C CA . VAL A 1 114 ? 2.662 -8.557 6.515 1.00 90.06 114 VAL A CA 1
ATOM 874 C C . VAL A 1 114 ? 2.034 -7.785 7.674 1.00 90.06 114 VAL A C 1
ATOM 876 O O . VAL A 1 114 ? 1.063 -8.251 8.270 1.00 90.06 114 VAL A O 1
ATOM 879 N N . LEU A 1 115 ? 2.542 -6.583 7.958 1.00 87.81 115 LEU A N 1
ATOM 880 C CA . LEU A 1 115 ? 1.995 -5.724 9.004 1.00 87.81 115 LEU A CA 1
ATOM 881 C C . LEU A 1 115 ? 0.550 -5.313 8.690 1.00 87.81 115 LEU A C 1
ATOM 883 O O . LEU A 1 115 ? -0.311 -5.426 9.558 1.00 87.81 115 LEU A O 1
ATOM 887 N N . MET A 1 116 ? 0.254 -4.911 7.449 1.00 86.81 116 MET A N 1
ATOM 888 C CA . MET A 1 116 ? -1.111 -4.569 7.032 1.00 86.81 116 MET A CA 1
ATOM 889 C C . MET A 1 116 ? -2.076 -5.756 7.139 1.00 86.81 116 MET A C 1
ATOM 891 O O . MET A 1 116 ? -3.212 -5.569 7.569 1.00 86.81 116 MET A O 1
ATOM 895 N N . ILE A 1 117 ? -1.634 -6.971 6.797 1.00 89.62 117 ILE A N 1
ATOM 896 C CA . ILE A 1 117 ? -2.434 -8.194 6.974 1.00 89.62 117 ILE A CA 1
ATOM 897 C C . ILE A 1 117 ? -2.712 -8.432 8.462 1.00 89.62 117 ILE A C 1
ATOM 899 O O . ILE A 1 117 ? -3.859 -8.671 8.838 1.00 89.62 117 ILE A O 1
ATOM 903 N N . GLY A 1 118 ? -1.690 -8.311 9.314 1.00 88.94 118 GLY A N 1
ATOM 904 C CA . GLY A 1 118 ? -1.838 -8.430 10.765 1.00 88.94 118 GLY A CA 1
ATOM 905 C C . GLY A 1 118 ? -2.847 -7.426 11.327 1.00 88.94 118 GLY A C 1
ATOM 906 O O . GLY A 1 118 ? -3.775 -7.815 12.033 1.00 88.94 118 GLY A O 1
ATOM 907 N N . CYS A 1 119 ? -2.729 -6.150 10.955 1.00 85.50 119 CYS A N 1
ATOM 908 C CA . CYS A 1 119 ? -3.670 -5.106 11.359 1.00 85.50 119 CYS A CA 1
ATOM 909 C C . CYS A 1 119 ? -5.090 -5.351 10.827 1.00 85.50 119 CYS A C 1
ATOM 911 O O . CYS A 1 119 ? -6.050 -5.194 11.575 1.00 85.50 119 CYS A O 1
ATOM 913 N N . GLY A 1 120 ? -5.237 -5.775 9.569 1.00 86.12 120 GLY A N 1
ATOM 914 C CA . 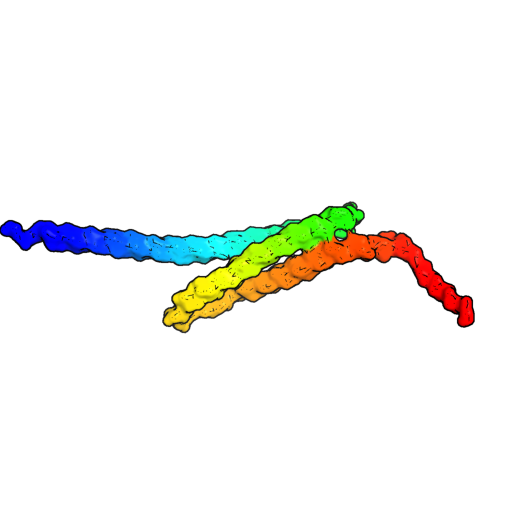GLY A 1 120 ? -6.539 -6.092 8.979 1.00 86.12 120 GLY A CA 1
ATOM 915 C C . GLY A 1 120 ? -7.262 -7.207 9.735 1.00 86.12 120 GLY A C 1
ATOM 916 O O . GLY A 1 120 ? -8.438 -7.062 10.064 1.00 86.12 120 GLY A O 1
ATOM 917 N N . ILE A 1 121 ? -6.553 -8.287 10.084 1.00 87.12 121 ILE A N 1
ATOM 918 C CA . ILE A 1 121 ? -7.113 -9.386 10.885 1.00 87.12 121 ILE A CA 1
ATOM 919 C C . ILE A 1 121 ? -7.497 -8.887 12.280 1.00 87.12 121 ILE A C 1
ATOM 921 O O . ILE A 1 121 ? -8.614 -9.137 12.729 1.00 87.12 121 ILE A O 1
ATOM 925 N N . LEU A 1 122 ? -6.610 -8.139 12.944 1.00 85.12 122 LEU A N 1
ATOM 926 C CA . LEU A 1 122 ? -6.879 -7.590 14.271 1.00 85.12 122 LEU A CA 1
ATOM 927 C C . LEU A 1 122 ? -8.143 -6.721 14.280 1.00 85.12 122 LEU A C 1
ATOM 929 O O . LEU A 1 122 ? -9.003 -6.940 15.126 1.00 85.12 122 LEU A O 1
ATOM 933 N N . PHE A 1 123 ? -8.317 -5.798 13.328 1.00 83.38 123 PHE A N 1
ATOM 934 C CA . PHE A 1 123 ? -9.501 -4.927 13.292 1.00 83.38 123 PHE A CA 1
ATOM 935 C C . PHE A 1 123 ? -10.791 -5.644 12.902 1.00 83.38 123 PHE A C 1
ATOM 937 O O . PHE A 1 123 ? -11.859 -5.256 13.371 1.00 83.38 123 PHE A O 1
ATOM 944 N N . CYS A 1 124 ? -10.715 -6.706 12.102 1.00 83.38 124 CYS A N 1
ATOM 945 C CA . CYS A 1 124 ? -11.871 -7.552 11.814 1.00 83.38 124 CYS A CA 1
ATOM 946 C C . CYS A 1 124 ? -12.277 -8.417 13.019 1.00 83.38 124 CYS A C 1
ATOM 948 O O . CYS A 1 124 ? -13.461 -8.691 13.206 1.00 83.38 124 CYS A O 1
ATOM 950 N N . CYS A 1 125 ? -11.318 -8.850 13.842 1.00 81.75 125 CYS A N 1
ATOM 951 C CA . CYS A 1 125 ? -11.573 -9.707 15.001 1.00 81.75 125 CYS A CA 1
ATOM 952 C C . CYS A 1 125 ? -11.887 -8.931 16.290 1.00 81.75 125 CYS A C 1
ATOM 954 O O . CYS A 1 125 ? -12.548 -9.483 17.170 1.00 81.75 125 CYS A O 1
ATOM 956 N N . LEU A 1 126 ? -11.462 -7.668 16.408 1.00 81.50 126 LEU A N 1
ATOM 957 C CA . LEU A 1 126 ? -11.636 -6.868 17.625 1.00 81.50 126 LEU A CA 1
ATOM 958 C C . LEU A 1 126 ? -13.097 -6.670 18.071 1.00 81.50 126 LEU A C 1
ATOM 960 O O . LEU A 1 126 ? -13.339 -6.780 19.269 1.00 81.50 126 LEU A O 1
ATOM 964 N N . PRO A 1 127 ? -14.085 -6.461 17.174 1.00 76.56 127 PRO A N 1
ATOM 965 C CA . PRO A 1 127 ? -15.489 -6.337 17.574 1.00 76.56 127 PRO A CA 1
ATOM 966 C C . PRO A 1 127 ? -16.029 -7.575 18.302 1.00 76.56 127 PRO A C 1
ATOM 968 O O . PRO A 1 127 ? -16.920 -7.469 19.130 1.00 76.56 127 PRO A O 1
ATOM 971 N N . ARG A 1 128 ? -15.475 -8.767 18.038 1.00 75.38 128 ARG A N 1
ATOM 972 C CA . ARG A 1 128 ? -15.873 -10.001 18.737 1.00 75.38 128 ARG A CA 1
ATOM 973 C C . ARG A 1 128 ? -15.354 -10.057 20.179 1.00 75.38 128 ARG A C 1
ATOM 975 O O . ARG A 1 128 ? -15.889 -10.804 20.987 1.00 75.38 128 ARG A O 1
ATOM 982 N N . TYR A 1 129 ? -14.300 -9.306 20.475 1.00 73.50 129 TYR A N 1
ATOM 983 C CA . TYR A 1 129 ? -13.649 -9.236 21.783 1.00 73.50 129 TYR A CA 1
ATOM 984 C C . TYR A 1 129 ? -14.082 -8.001 22.592 1.00 73.50 129 TYR A C 1
ATOM 986 O O . TYR A 1 129 ? -13.550 -7.762 23.674 1.00 73.50 129 TYR A O 1
ATOM 994 N N . GLU A 1 130 ? -15.046 -7.225 22.083 1.00 74.06 130 GLU A N 1
ATOM 995 C CA . GLU A 1 130 ? -15.568 -6.007 22.714 1.00 74.06 130 GLU A CA 1
ATOM 996 C C . GLU A 1 130 ? -15.980 -6.241 24.173 1.00 74.06 130 GLU A C 1
ATOM 998 O O . GLU A 1 130 ? -15.594 -5.467 25.050 1.00 74.06 130 GLU A O 1
ATOM 1003 N N . ASP A 1 131 ? -16.684 -7.339 24.453 1.00 67.56 131 ASP A N 1
ATOM 1004 C CA . ASP A 1 131 ? -17.169 -7.666 25.798 1.00 67.56 131 ASP A CA 1
ATOM 1005 C C . ASP A 1 131 ? -16.019 -7.909 26.791 1.00 67.56 131 ASP A C 1
ATOM 1007 O O . ASP A 1 131 ? -16.086 -7.505 27.953 1.00 67.56 131 ASP A O 1
ATOM 1011 N N . GLU A 1 132 ? -14.934 -8.545 26.341 1.00 72.69 132 GLU A N 1
ATOM 1012 C CA . GLU A 1 132 ? -13.760 -8.819 27.176 1.00 72.69 132 GLU A CA 1
ATOM 1013 C C . GLU A 1 132 ? -12.922 -7.552 27.403 1.00 72.69 132 GLU A C 1
ATOM 1015 O O . GLU A 1 132 ? -12.440 -7.320 28.511 1.00 72.69 132 GLU A O 1
ATOM 1020 N N . VAL A 1 133 ? -12.796 -6.694 26.382 1.00 70.88 133 VAL A N 1
ATOM 1021 C CA . VAL A 1 133 ? -12.025 -5.438 26.441 1.00 70.88 133 VAL A CA 1
ATOM 1022 C C . VAL A 1 133 ? -12.739 -4.361 27.263 1.00 70.88 133 VAL A C 1
ATOM 1024 O O . VAL A 1 133 ? -12.092 -3.611 27.990 1.00 70.88 133 VAL A O 1
ATOM 1027 N N . THR A 1 134 ? -14.070 -4.287 27.192 1.00 69.50 134 THR A N 1
ATOM 1028 C CA . THR A 1 134 ? -14.881 -3.351 27.995 1.00 69.50 134 THR A CA 1
ATOM 1029 C C . THR A 1 134 ? -15.074 -3.813 29.441 1.00 69.50 134 THR A C 1
ATOM 1031 O O . THR A 1 134 ? -15.648 -3.084 30.250 1.00 69.50 134 THR A O 1
ATOM 1034 N N . GLY A 1 135 ? -14.595 -5.014 29.793 1.00 64.88 135 GLY A N 1
ATOM 1035 C CA . GLY A 1 135 ? -14.755 -5.594 31.127 1.00 64.88 135 GLY A CA 1
ATOM 1036 C C . GLY A 1 135 ? -16.204 -5.957 31.476 1.00 64.88 135 GLY A C 1
ATOM 1037 O O . GLY A 1 135 ? -16.486 -6.287 32.627 1.00 64.88 135 GLY A O 1
ATOM 1038 N N . LEU A 1 136 ? -17.123 -5.904 30.502 1.00 59.06 136 LEU A N 1
ATOM 1039 C CA . LEU A 1 136 ? -18.526 -6.302 30.653 1.00 59.06 136 LEU A CA 1
ATOM 1040 C C . LEU A 1 136 ? -18.743 -7.798 30.420 1.00 59.06 136 LEU A C 1
ATOM 1042 O O . LEU A 1 136 ? -19.844 -8.292 30.677 1.00 59.06 136 LEU A O 1
ATOM 1046 N N . ALA A 1 137 ? -17.708 -8.529 29.989 1.00 57.62 137 ALA A N 1
ATOM 1047 C CA . ALA A 1 137 ? -17.667 -9.980 30.002 1.00 57.62 137 ALA A CA 1
ATOM 1048 C C . ALA A 1 137 ? -17.929 -10.450 31.432 1.00 57.62 137 ALA A C 1
ATOM 1050 O O . ALA A 1 137 ? -17.033 -10.526 32.275 1.00 57.62 137 ALA A O 1
ATOM 1051 N N . LYS A 1 138 ? -19.213 -10.730 31.689 1.00 48.94 138 LYS A N 1
ATOM 1052 C CA . LYS A 1 138 ? -19.741 -11.383 32.879 1.00 48.94 138 LYS A CA 1
ATOM 1053 C C . LYS A 1 138 ? -18.712 -12.425 33.272 1.00 48.94 138 LYS A C 1
ATOM 1055 O O . LYS A 1 138 ? -18.464 -13.337 32.482 1.00 48.94 138 LYS A O 1
ATOM 1060 N N . THR A 1 139 ? -18.102 -12.272 34.445 1.00 56.72 139 THR A N 1
ATOM 1061 C CA . THR A 1 139 ? -17.227 -13.288 35.022 1.00 56.72 139 THR A CA 1
ATOM 1062 C C . THR A 1 139 ? -17.988 -14.596 34.878 1.00 56.72 139 THR A C 1
ATOM 1064 O O . THR A 1 139 ? -19.050 -14.767 35.483 1.00 56.72 139 THR A O 1
ATOM 1067 N N . LYS A 1 140 ? -17.565 -15.458 33.948 1.00 51.59 140 LYS A N 1
ATOM 1068 C CA . LYS A 1 140 ? -18.254 -16.715 33.686 1.00 51.59 140 LYS A CA 1
ATOM 1069 C C . LYS A 1 140 ? -17.889 -17.589 34.870 1.00 51.59 140 LYS A C 1
ATOM 1071 O O . LYS A 1 140 ? -16.913 -18.327 34.818 1.00 51.59 140 LYS A O 1
ATOM 1076 N N . TYR A 1 141 ? -18.605 -17.407 35.979 1.00 53.72 141 TYR A N 1
ATOM 1077 C CA . TYR A 1 141 ? -18.477 -18.243 37.154 1.00 53.72 141 TYR A CA 1
ATOM 1078 C C . TYR A 1 141 ? -18.805 -19.651 36.689 1.00 53.72 141 TYR A C 1
ATOM 1080 O O . TYR A 1 141 ? -19.957 -19.986 36.413 1.00 53.72 141 TYR A O 1
ATOM 1088 N N . ILE A 1 142 ? -17.763 -20.458 36.532 1.00 60.03 142 ILE A N 1
ATOM 1089 C CA . ILE A 1 142 ? -17.899 -21.886 36.331 1.00 60.03 142 ILE A CA 1
ATOM 1090 C C . ILE A 1 142 ? -18.308 -22.435 37.700 1.00 60.03 142 ILE A C 1
ATOM 1092 O O . ILE A 1 142 ? -17.475 -22.913 38.462 1.00 60.03 142 ILE A O 1
ATOM 1096 N N . TYR A 1 143 ? -19.585 -22.298 38.067 1.00 53.66 143 TYR A N 1
ATOM 1097 C CA . TYR A 1 143 ? -20.150 -23.123 39.127 1.00 53.66 143 TYR A CA 1
ATOM 1098 C C . TYR A 1 143 ? -20.231 -24.546 38.575 1.00 53.66 143 TYR A C 1
ATOM 1100 O O . TYR A 1 143 ? -21.217 -24.942 37.961 1.00 53.66 143 TYR A O 1
ATOM 1108 N N . SER A 1 144 ? -19.145 -25.296 38.755 1.00 60.00 144 SER A N 1
ATOM 1109 C CA . SER A 1 144 ? -19.166 -26.752 38.697 1.00 60.00 144 SER A CA 1
ATOM 1110 C C . SER A 1 144 ? -19.636 -27.242 40.061 1.00 60.00 144 SER A C 1
ATOM 1112 O O . SER A 1 144 ? -18.831 -27.522 40.943 1.00 60.00 144 SER A O 1
ATOM 1114 N N . SER A 1 145 ? -20.950 -27.272 40.255 1.00 61.72 145 SER A N 1
ATOM 1115 C CA . SER A 1 145 ? -21.578 -28.025 41.336 1.00 61.72 145 SER A CA 1
ATOM 1116 C C . SER A 1 145 ? -22.323 -29.199 40.714 1.00 61.72 145 SER A C 1
ATOM 1118 O O . SER A 1 145 ? -23.487 -29.064 40.334 1.00 61.72 145 SER A O 1
ATOM 1120 N N . ALA A 1 146 ? -21.616 -30.314 40.570 1.00 52.03 146 ALA A N 1
ATOM 1121 C CA . ALA A 1 146 ? -22.164 -31.661 40.497 1.00 52.03 146 ALA A CA 1
ATOM 1122 C C . ALA A 1 146 ? -21.087 -32.627 40.995 1.00 52.03 146 ALA A C 1
ATOM 1124 O O . ALA A 1 146 ? -19.945 -32.513 40.492 1.00 52.03 146 ALA A O 1
#